Protein AF-A0A091QL28-F1 (afdb_monomer_lite)

pLDDT: mean 79.69, std 14.08, range [39.81, 97.44]

Sequence (90 aa):
APVWARPLLLKVLLWAVLLALFAELELGLPYFVLSLLYWMYAGTRGPAERQRGELSAYSVFNPGCGPIPGTLTAEQLERELLYRPAAGGR

Organism: NCBI:txid54374

Radius of gyration: 24.66 Å; chains: 1; bounding box: 50×65×44 Å

InterPro domains:
  IPR019387 SAYSvFN domain [PF10260] (11-81)
  IPR039159 SAYSvFN domain-containing protein 1 [PTHR13527] (4-87)

Secondary structure (DSSP, 8-state):
--GGG-HHHHHHHHHHHHHHHHHHTT-HHHHHHHHHHHHHHHHHSPPSS--TTPPPSSGGGSGGGPPPTTPPPHHHHHHHHHHSSSS---

Foldseek 3Di:
DDPVPDPVVVVVVVLVVVLVVCVVVVNNVVSVVVVVVVCVCVVPVPPPDDDPQDDDCALVPHVPSDHDVPDQDPVNVCCCVVVPDPPPDD

Structure (mmCIF, N/CA/C/O backbone):
data_AF-A0A091QL28-F1
#
_entry.id   AF-A0A091QL28-F1
#
loop_
_atom_site.group_PDB
_atom_site.id
_atom_site.type_symbol
_atom_site.label_atom_id
_atom_site.label_alt_id
_atom_site.label_comp_id
_atom_site.label_asym_id
_atom_site.label_entity_id
_atom_site.label_seq_id
_atom_site.pdbx_PDB_ins_code
_atom_site.Cartn_x
_atom_site.Cartn_y
_atom_site.Cartn_z
_atom_site.occupancy
_atom_site.B_iso_or_equiv
_atom_site.auth_seq_id
_atom_site.auth_comp_id
_atom_site.auth_asym_id
_atom_site.auth_atom_id
_atom_site.pdbx_PDB_model_num
ATOM 1 N N . ALA A 1 1 ? -8.135 24.193 -10.563 1.00 63.53 1 ALA A N 1
ATOM 2 C CA . ALA A 1 1 ? -6.678 23.952 -10.600 1.00 63.53 1 ALA A CA 1
ATOM 3 C C . ALA A 1 1 ? -6.361 23.022 -11.765 1.00 63.53 1 ALA A C 1
ATOM 5 O O . ALA A 1 1 ? -7.156 22.116 -12.010 1.00 63.53 1 ALA A O 1
ATOM 6 N N . PRO A 1 2 ? -5.270 23.252 -12.507 1.00 76.81 2 PRO A N 1
ATOM 7 C CA . PRO A 1 2 ? -4.901 22.397 -13.628 1.00 76.81 2 PRO A CA 1
ATOM 8 C C . PRO A 1 2 ? -4.667 20.947 -13.182 1.00 76.81 2 PRO A C 1
ATOM 10 O O . PRO A 1 2 ? -4.271 20.701 -12.043 1.00 76.81 2 PRO A O 1
ATOM 13 N N . VAL A 1 3 ? -4.899 19.977 -14.073 1.00 66.44 3 VAL A N 1
ATOM 14 C CA . VAL A 1 3 ? -4.765 18.537 -13.764 1.00 66.44 3 VAL A CA 1
ATOM 15 C C . VAL A 1 3 ? -3.352 18.201 -13.269 1.00 66.44 3 VAL A C 1
ATOM 17 O O . VAL A 1 3 ? -3.204 17.418 -12.337 1.00 66.44 3 VAL A O 1
ATOM 20 N N . TRP A 1 4 ? -2.333 18.877 -13.804 1.00 65.50 4 TRP A N 1
ATOM 21 C CA . TRP A 1 4 ? -0.930 18.748 -13.397 1.00 65.50 4 TRP A CA 1
ATOM 22 C C . TRP A 1 4 ? -0.614 19.294 -11.993 1.00 65.50 4 TRP A C 1
ATOM 24 O O . TRP A 1 4 ? 0.412 18.941 -11.424 1.00 65.50 4 TRP A O 1
ATOM 34 N N . ALA A 1 5 ? -1.497 20.095 -11.391 1.00 69.31 5 ALA A N 1
ATOM 35 C CA . ALA A 1 5 ? -1.328 20.633 -10.038 1.00 69.31 5 ALA A CA 1
ATOM 36 C C . ALA A 1 5 ? -2.004 19.774 -8.951 1.00 69.31 5 ALA A C 1
ATOM 38 O O . ALA A 1 5 ? -2.205 20.234 -7.826 1.00 69.31 5 ALA A O 1
ATOM 39 N N . ARG A 1 6 ? -2.391 18.526 -9.257 1.00 84.06 6 ARG A N 1
ATOM 40 C CA . ARG A 1 6 ? -2.921 17.612 -8.237 1.00 84.06 6 ARG A CA 1
ATOM 41 C C . ARG A 1 6 ? -1.762 17.008 -7.433 1.00 84.06 6 ARG A C 1
ATOM 43 O O . ARG A 1 6 ? -0.916 16.335 -8.020 1.00 84.06 6 ARG A O 1
ATOM 50 N N . PRO A 1 7 ? -1.747 17.134 -6.095 1.00 84.00 7 PRO A N 1
ATOM 51 C CA . PRO A 1 7 ? -0.647 16.630 -5.269 1.00 84.00 7 PRO A CA 1
ATOM 52 C C . PRO A 1 7 ? -0.471 15.106 -5.367 1.00 84.00 7 PRO A C 1
ATOM 54 O O . PRO A 1 7 ? 0.636 14.602 -5.219 1.00 84.00 7 PRO A O 1
ATOM 57 N N . LEU A 1 8 ? -1.545 14.366 -5.658 1.00 86.50 8 LEU A N 1
ATOM 58 C CA . LEU A 1 8 ? -1.498 12.922 -5.912 1.00 86.50 8 LEU A CA 1
ATOM 59 C C . LEU A 1 8 ? -0.724 12.570 -7.189 1.00 86.50 8 LEU A C 1
ATOM 61 O O . LEU A 1 8 ? 0.072 11.638 -7.168 1.00 86.50 8 LEU A O 1
ATOM 65 N N . LEU A 1 9 ? -0.912 13.330 -8.273 1.00 89.94 9 LEU A N 1
ATOM 66 C CA . LEU A 1 9 ? -0.211 13.086 -9.537 1.00 89.94 9 LEU A CA 1
ATOM 67 C C . LEU A 1 9 ? 1.298 13.288 -9.379 1.00 89.94 9 LEU A C 1
ATOM 69 O O . LEU A 1 9 ? 2.072 12.437 -9.804 1.00 89.94 9 LEU A O 1
ATOM 73 N N . LEU A 1 10 ? 1.714 14.359 -8.696 1.00 92.00 10 LEU A N 1
ATOM 74 C CA . LEU A 1 10 ? 3.129 14.622 -8.412 1.00 92.00 10 LEU A CA 1
ATOM 75 C C . LEU A 1 10 ? 3.771 13.505 -7.577 1.00 92.00 10 LEU A C 1
ATOM 77 O O . LEU A 1 10 ? 4.882 13.078 -7.879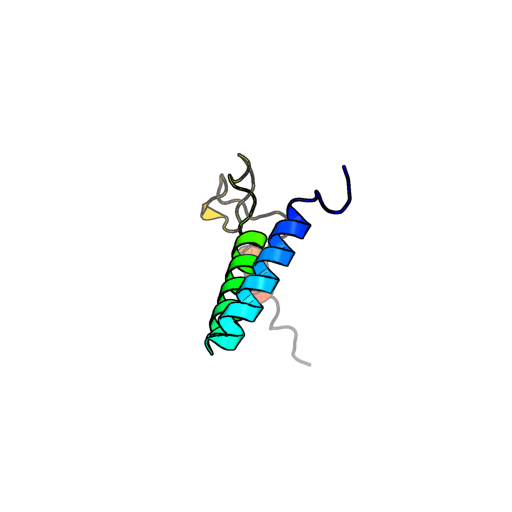 1.00 92.00 10 LEU A O 1
ATOM 81 N N . LYS A 1 11 ? 3.063 12.993 -6.562 1.00 91.00 11 LYS A N 1
ATOM 82 C CA . LYS A 1 11 ? 3.539 11.874 -5.732 1.00 91.00 11 LYS A CA 1
ATOM 83 C C . LYS A 1 11 ? 3.727 10.590 -6.544 1.00 91.00 11 LYS A C 1
ATOM 85 O O . LYS A 1 11 ? 4.737 9.917 -6.371 1.00 91.00 11 LYS A O 1
ATOM 90 N N . VAL A 1 12 ? 2.782 10.266 -7.431 1.00 93.31 12 VAL A N 1
ATOM 91 C CA . VAL A 1 12 ? 2.856 9.068 -8.287 1.00 93.31 12 VAL A CA 1
ATOM 92 C C . VAL A 1 12 ? 3.983 9.190 -9.312 1.00 93.31 12 VAL A C 1
ATOM 94 O O . VAL A 1 12 ? 4.734 8.238 -9.499 1.00 93.31 12 VAL A O 1
ATOM 97 N N . LEU A 1 13 ? 4.145 10.361 -9.934 1.00 95.06 13 LEU A N 1
ATOM 98 C CA . LEU A 1 13 ? 5.246 10.614 -10.866 1.00 95.06 13 LEU A CA 1
ATOM 99 C C . LEU A 1 13 ? 6.607 10.499 -10.176 1.00 95.06 13 LEU A C 1
ATOM 101 O O . LEU A 1 13 ? 7.490 9.817 -10.686 1.00 95.06 13 LEU A O 1
ATOM 105 N N . LEU A 1 14 ? 6.763 11.111 -8.999 1.00 95.31 14 LEU A N 1
ATOM 106 C CA . LEU A 1 14 ? 7.989 11.002 -8.208 1.00 95.31 14 LEU A CA 1
ATOM 107 C C . LEU A 1 14 ? 8.304 9.542 -7.859 1.00 95.31 14 LEU A C 1
ATOM 109 O O . LEU A 1 14 ? 9.441 9.104 -8.009 1.00 95.31 14 LEU A O 1
ATOM 113 N N . TRP A 1 15 ? 7.297 8.783 -7.427 1.00 96.12 15 TRP A N 1
ATOM 114 C CA . TRP A 1 15 ? 7.447 7.362 -7.132 1.00 96.12 15 TRP A CA 1
ATOM 115 C C . TRP A 1 15 ? 7.877 6.551 -8.364 1.00 96.12 15 TRP A C 1
ATOM 117 O O . TRP A 1 15 ? 8.784 5.732 -8.261 1.00 96.12 15 TRP A O 1
ATOM 127 N N . ALA A 1 16 ? 7.294 6.817 -9.538 1.00 96.81 16 ALA A N 1
ATOM 128 C CA . ALA A 1 16 ? 7.664 6.142 -10.782 1.00 96.81 16 ALA A CA 1
ATOM 129 C C . ALA A 1 16 ? 9.110 6.451 -11.213 1.00 96.81 16 ALA A C 1
ATOM 131 O O . ALA A 1 16 ? 9.830 5.549 -11.637 1.00 96.81 16 ALA A O 1
ATOM 132 N N . VAL A 1 17 ? 9.557 7.703 -11.062 1.00 97.25 17 VAL A N 1
ATOM 133 C CA . VAL A 1 17 ? 10.948 8.104 -11.341 1.00 97.25 17 VAL A CA 1
ATOM 134 C C . VAL A 1 17 ? 11.923 7.393 -10.404 1.00 97.25 17 VAL A C 1
ATOM 136 O O . VAL A 1 17 ? 12.936 6.866 -10.858 1.00 97.25 17 VAL A O 1
ATOM 139 N N . LEU A 1 18 ? 11.614 7.337 -9.106 1.00 96.56 18 LEU A N 1
ATOM 140 C CA . LEU A 1 18 ? 12.435 6.612 -8.137 1.00 96.56 18 LEU A CA 1
ATOM 141 C C . LEU A 1 18 ? 12.462 5.112 -8.438 1.00 96.56 18 LEU A C 1
ATOM 143 O O . LEU A 1 18 ? 13.529 4.514 -8.396 1.00 96.56 18 LEU A O 1
ATOM 147 N N . LEU A 1 19 ? 11.325 4.511 -8.794 1.00 96.75 19 LEU A N 1
ATOM 148 C CA . LEU A 1 19 ? 11.263 3.102 -9.177 1.00 96.75 19 LEU A CA 1
ATOM 149 C C . LEU A 1 19 ? 12.176 2.803 -10.375 1.00 96.75 19 LEU A C 1
ATOM 151 O O . LEU A 1 19 ? 12.917 1.825 -10.329 1.00 96.75 19 LEU A O 1
ATOM 155 N N . ALA A 1 20 ? 12.157 3.653 -11.407 1.00 96.75 20 ALA A N 1
ATOM 156 C CA . ALA A 1 20 ? 13.052 3.524 -12.556 1.00 96.75 20 ALA A CA 1
ATOM 157 C C . ALA A 1 20 ? 14.528 3.65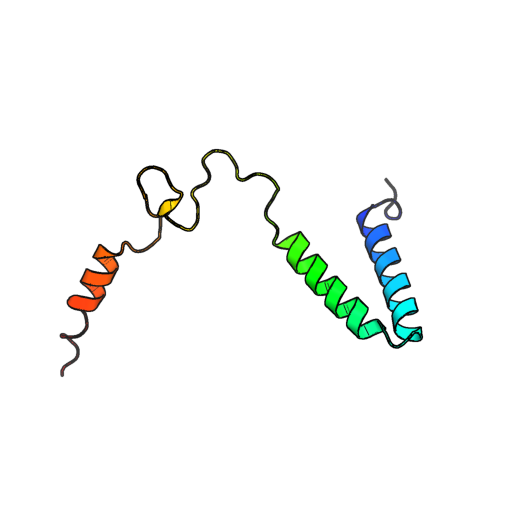9 -12.143 1.00 96.75 20 ALA A C 1
ATOM 159 O O . ALA A 1 20 ? 15.342 2.819 -12.510 1.00 96.75 20 ALA A O 1
ATOM 160 N N . LEU A 1 21 ? 14.863 4.649 -11.307 1.00 97.38 21 LEU A N 1
ATOM 161 C CA . LEU A 1 21 ? 16.221 4.829 -10.783 1.00 97.38 21 LEU A CA 1
ATOM 162 C C . LEU A 1 21 ? 16.706 3.603 -9.993 1.00 97.38 21 LEU A C 1
ATOM 164 O O . LEU A 1 21 ? 17.828 3.149 -10.184 1.00 97.38 21 LEU A O 1
ATOM 168 N N . PHE A 1 22 ? 15.874 3.049 -9.109 1.00 96.50 22 PHE A N 1
ATOM 169 C CA . PHE A 1 22 ? 16.239 1.870 -8.323 1.00 96.50 22 PHE A CA 1
ATOM 170 C C . PHE A 1 22 ? 16.296 0.593 -9.165 1.00 96.50 22 PHE A C 1
ATOM 172 O O . PHE A 1 22 ? 17.063 -0.304 -8.825 1.00 96.50 22 PHE A O 1
ATOM 179 N N . ALA A 1 23 ? 15.531 0.499 -10.257 1.00 95.31 23 ALA A N 1
ATOM 180 C CA . ALA A 1 23 ? 15.633 -0.612 -11.200 1.00 95.31 23 ALA A CA 1
ATOM 181 C C . ALA A 1 23 ? 17.014 -0.661 -11.874 1.00 95.31 23 ALA A C 1
ATOM 183 O O . ALA A 1 23 ? 17.598 -1.739 -11.940 1.00 95.31 23 ALA A O 1
ATOM 184 N N . GLU A 1 24 ? 17.565 0.492 -12.268 1.00 96.56 24 GLU A N 1
ATOM 185 C CA . GLU A 1 24 ? 18.931 0.602 -12.815 1.00 96.56 24 GLU A CA 1
ATOM 186 C C . GLU A 1 24 ? 20.016 0.243 -11.785 1.00 96.56 24 GLU A C 1
ATOM 188 O O . GLU A 1 24 ? 21.092 -0.225 -12.138 1.00 96.56 24 GLU A O 1
ATOM 193 N N . LEU A 1 25 ? 19.732 0.430 -10.493 1.00 95.50 25 LEU A N 1
ATOM 194 C CA . LEU A 1 25 ? 20.633 0.083 -9.388 1.00 95.50 25 LEU A CA 1
ATOM 195 C C . LEU A 1 25 ? 20.485 -1.375 -8.912 1.00 95.50 25 LEU A C 1
ATOM 197 O O . LEU A 1 25 ? 20.980 -1.704 -7.839 1.00 95.50 25 LEU A O 1
ATOM 201 N N . GLU A 1 26 ? 19.752 -2.225 -9.644 1.00 95.56 26 GLU A N 1
ATOM 202 C CA . GLU A 1 26 ? 19.409 -3.614 -9.266 1.00 95.56 26 GLU A CA 1
ATOM 203 C C . GLU A 1 26 ? 18.602 -3.741 -7.950 1.00 95.56 26 GLU A C 1
ATOM 205 O O . GLU A 1 26 ? 18.388 -4.830 -7.418 1.00 95.56 26 GLU A O 1
ATOM 210 N N . LEU A 1 27 ? 18.071 -2.625 -7.438 1.00 95.56 27 LEU A N 1
ATOM 211 C CA . LEU A 1 27 ? 17.289 -2.520 -6.199 1.00 95.56 27 LEU A CA 1
ATOM 212 C C . LEU A 1 27 ? 15.795 -2.245 -6.450 1.00 95.56 27 LEU A C 1
ATOM 214 O O . LEU A 1 27 ? 15.040 -1.972 -5.512 1.00 95.56 27 LEU A O 1
ATOM 218 N N . GLY A 1 28 ? 15.343 -2.330 -7.704 1.00 95.00 28 GLY A N 1
ATOM 219 C CA . GLY A 1 28 ? 13.975 -1.989 -8.099 1.00 95.00 28 GLY A CA 1
ATOM 220 C C . GLY A 1 28 ? 12.918 -2.837 -7.393 1.00 95.00 28 GLY A C 1
ATOM 221 O O . GLY A 1 28 ? 11.920 -2.304 -6.911 1.00 95.00 28 GLY A O 1
ATOM 222 N N . LEU A 1 29 ? 13.159 -4.146 -7.261 1.00 95.56 29 LEU A N 1
ATOM 223 C CA . LEU A 1 29 ? 12.230 -5.061 -6.594 1.00 95.56 29 LEU A CA 1
ATOM 224 C C . LEU A 1 29 ? 12.126 -4.793 -5.080 1.00 95.56 29 LEU A C 1
ATOM 226 O O . LEU A 1 29 ? 11.001 -4.625 -4.605 1.00 95.56 29 LEU A O 1
ATOM 230 N N . PRO A 1 30 ? 13.232 -4.664 -4.318 1.00 96.88 30 PRO A N 1
ATOM 231 C CA . PRO A 1 30 ? 13.176 -4.202 -2.930 1.00 96.88 30 PRO A CA 1
ATOM 232 C C . PRO A 1 30 ? 12.424 -2.876 -2.754 1.00 96.88 30 PRO A C 1
ATOM 234 O O . PRO A 1 30 ? 11.545 -2.780 -1.896 1.00 96.88 30 PRO A O 1
ATOM 237 N N . TYR A 1 31 ? 12.714 -1.869 -3.585 1.00 97.00 31 TYR A N 1
ATOM 238 C CA . TYR A 1 31 ? 12.037 -0.571 -3.530 1.00 97.00 31 TYR A CA 1
ATOM 239 C C . TYR A 1 31 ? 10.529 -0.699 -3.787 1.00 97.00 31 TYR A C 1
ATOM 241 O O . TYR A 1 31 ? 9.715 -0.128 -3.054 1.00 97.00 31 TYR A O 1
ATOM 249 N N . PHE A 1 32 ? 10.142 -1.482 -4.795 1.00 96.56 32 PHE A N 1
ATOM 250 C CA . PHE A 1 32 ? 8.747 -1.736 -5.137 1.00 96.56 32 PHE A CA 1
ATOM 251 C C . PHE A 1 32 ? 7.993 -2.426 -3.995 1.00 96.56 32 PHE A C 1
ATOM 253 O O . PHE A 1 32 ? 6.938 -1.947 -3.580 1.00 96.56 32 PHE A O 1
ATOM 260 N N . VAL A 1 33 ? 8.551 -3.503 -3.436 1.00 97.44 33 VAL A N 1
ATOM 261 C CA . VAL A 1 33 ? 7.929 -4.254 -2.333 1.00 97.44 33 VAL A CA 1
ATOM 262 C C . VAL A 1 33 ? 7.755 -3.370 -1.098 1.00 97.44 33 VAL A C 1
ATOM 264 O O . VAL A 1 33 ? 6.663 -3.318 -0.534 1.00 97.44 33 VAL A O 1
ATOM 267 N N . LEU A 1 34 ? 8.789 -2.622 -0.700 1.00 97.25 34 LEU A N 1
ATOM 268 C CA . LEU A 1 34 ? 8.702 -1.696 0.434 1.00 97.25 34 LEU A CA 1
ATOM 269 C C . LEU A 1 34 ? 7.673 -0.587 0.191 1.00 97.25 34 LEU A C 1
ATOM 271 O O . LEU A 1 34 ? 6.933 -0.225 1.105 1.00 97.25 34 LEU A O 1
ATOM 275 N N . SER A 1 35 ? 7.581 -0.085 -1.042 1.00 94.94 35 SER A N 1
ATOM 276 C CA . SER A 1 35 ? 6.570 0.905 -1.427 1.00 94.94 35 SER A CA 1
ATOM 277 C C . SER A 1 35 ? 5.149 0.354 -1.297 1.00 94.94 35 SER A C 1
ATOM 279 O O . SER A 1 35 ? 4.276 1.037 -0.761 1.00 94.94 35 SER A O 1
ATOM 281 N N . LEU A 1 36 ? 4.911 -0.887 -1.738 1.00 95.38 36 LEU A N 1
ATOM 282 C CA . LEU A 1 36 ? 3.614 -1.551 -1.592 1.00 95.38 36 LEU A CA 1
ATOM 283 C C . LEU A 1 36 ? 3.251 -1.766 -0.123 1.00 95.38 36 LEU A C 1
ATOM 285 O O . LEU A 1 36 ? 2.128 -1.465 0.278 1.00 95.38 36 LEU A O 1
ATOM 289 N N . LEU A 1 37 ? 4.202 -2.236 0.689 1.00 95.94 37 LEU A N 1
ATOM 290 C CA . LEU A 1 37 ? 4.006 -2.395 2.130 1.00 95.94 37 LEU A CA 1
ATOM 291 C C . LEU A 1 37 ? 3.680 -1.059 2.797 1.00 95.94 37 LEU A C 1
ATOM 293 O O . LEU A 1 37 ? 2.787 -0.996 3.639 1.00 95.94 37 LEU A O 1
ATOM 297 N N . TYR A 1 38 ? 4.357 0.016 2.392 1.00 93.88 38 TYR A N 1
ATOM 298 C CA . TYR A 1 38 ? 4.069 1.358 2.878 1.00 93.88 38 TYR A CA 1
ATOM 299 C C . TYR A 1 38 ? 2.667 1.828 2.479 1.00 93.88 38 TYR A C 1
ATOM 301 O O . TYR A 1 38 ? 1.953 2.354 3.327 1.00 93.88 38 TYR A O 1
ATOM 309 N N . TRP A 1 39 ? 2.240 1.632 1.229 1.00 92.31 39 TRP A N 1
ATOM 310 C CA . TRP A 1 39 ? 0.881 1.986 0.804 1.00 92.31 39 TRP A CA 1
ATOM 311 C C . TRP A 1 39 ? -0.186 1.174 1.516 1.00 92.31 39 TRP A C 1
ATOM 313 O O . TRP A 1 39 ? -1.180 1.751 1.947 1.00 92.31 39 TRP A O 1
ATOM 323 N N . MET A 1 40 ? 0.028 -0.132 1.678 1.00 92.06 40 MET A N 1
ATOM 324 C CA . MET A 1 40 ? -0.860 -0.978 2.463 1.00 92.06 40 MET A CA 1
ATOM 325 C C . MET A 1 40 ? -0.951 -0.437 3.887 1.00 92.06 40 MET A C 1
ATOM 327 O O . MET A 1 40 ? -2.042 -0.115 4.332 1.00 92.06 40 MET A O 1
ATOM 331 N N . TYR A 1 41 ? 0.186 -0.230 4.554 1.00 92.12 41 TYR A N 1
ATOM 332 C CA . TYR A 1 41 ? 0.234 0.327 5.901 1.00 92.12 41 TYR A CA 1
ATOM 333 C C . TYR A 1 41 ? -0.463 1.687 5.994 1.00 92.12 41 TYR A C 1
ATOM 335 O O . TYR A 1 41 ? -1.302 1.873 6.863 1.00 92.12 41 TYR A O 1
ATOM 343 N N . ALA A 1 42 ? -0.157 2.630 5.105 1.00 88.62 42 ALA A N 1
ATOM 344 C CA . ALA A 1 42 ? -0.746 3.965 5.106 1.00 88.62 42 ALA A CA 1
ATOM 345 C C . ALA A 1 42 ? -2.249 3.948 4.785 1.00 88.62 42 ALA A C 1
ATOM 347 O O . ALA A 1 42 ? -2.982 4.784 5.304 1.00 88.62 42 ALA A O 1
ATOM 348 N N . GLY A 1 43 ? -2.706 3.007 3.954 1.00 86.69 43 GLY A N 1
ATOM 349 C CA . GLY A 1 43 ? -4.116 2.818 3.617 1.00 86.69 43 GLY A CA 1
ATOM 350 C C . GLY A 1 43 ? -4.911 2.091 4.704 1.00 86.69 43 GLY A C 1
ATOM 351 O O . GLY A 1 43 ? -6.076 2.409 4.916 1.00 86.69 43 GLY A O 1
ATOM 352 N N . THR A 1 44 ? -4.297 1.139 5.413 1.00 84.12 44 THR A N 1
ATOM 353 C CA . THR A 1 44 ? -4.934 0.382 6.508 1.00 84.12 44 THR A CA 1
ATOM 354 C C . THR A 1 44 ? -4.756 1.032 7.870 1.00 84.12 44 THR A C 1
ATOM 356 O O . THR A 1 44 ? -5.449 0.672 8.820 1.00 84.12 44 THR A O 1
ATOM 359 N N . ARG A 1 45 ? -3.811 1.967 8.008 1.00 79.38 45 ARG A N 1
ATOM 360 C CA . ARG A 1 45 ? -3.676 2.793 9.202 1.00 79.38 45 ARG A CA 1
ATOM 361 C C . ARG A 1 45 ? -4.920 3.669 9.255 1.00 79.38 45 ARG A C 1
ATOM 363 O O . ARG A 1 45 ? -5.000 4.680 8.564 1.00 79.38 45 ARG A O 1
ATOM 370 N N . GLY A 1 46 ? -5.900 3.214 10.036 1.00 66.19 46 GLY A N 1
ATOM 371 C CA . GLY A 1 46 ? -7.159 3.916 10.252 1.00 66.19 46 GLY A CA 1
ATOM 372 C C . GLY A 1 46 ? -6.916 5.383 10.616 1.00 66.19 46 GLY A C 1
ATOM 373 O O . GLY A 1 46 ? -5.835 5.709 11.127 1.00 66.19 46 GLY A O 1
ATOM 374 N N . PRO A 1 47 ? -7.883 6.269 10.317 1.00 61.41 47 PRO A N 1
ATOM 375 C CA . PRO A 1 47 ? -7.746 7.695 10.572 1.00 61.41 47 PRO A CA 1
ATOM 376 C C . PRO A 1 47 ? -7.247 7.902 12.002 1.00 61.41 47 PRO A C 1
ATOM 378 O O . PRO A 1 47 ? -7.718 7.261 12.941 1.00 61.41 47 PRO A O 1
ATOM 381 N N . ALA A 1 48 ? -6.204 8.721 12.120 1.00 63.69 48 ALA A N 1
ATOM 382 C CA . ALA A 1 48 ? -5.598 9.077 13.387 1.00 63.69 48 ALA A CA 1
ATOM 383 C C . ALA A 1 48 ? -6.686 9.485 14.398 1.00 63.69 48 ALA A C 1
ATOM 385 O O . ALA A 1 48 ? -7.613 10.204 14.037 1.00 63.69 48 ALA A O 1
ATOM 386 N N . GLU A 1 49 ? -6.532 9.012 15.637 1.00 57.56 49 GLU A N 1
ATOM 387 C CA . GLU A 1 49 ? -7.501 9.110 16.735 1.00 57.56 49 GLU A CA 1
ATOM 388 C C . GLU A 1 49 ? -8.776 8.267 16.516 1.00 57.56 49 GLU A C 1
ATOM 390 O O . GLU A 1 49 ? -9.661 8.614 15.735 1.00 57.56 49 GLU A O 1
ATOM 395 N N . ARG A 1 50 ? -8.917 7.167 17.275 1.00 62.81 50 ARG A N 1
ATOM 396 C CA . ARG A 1 50 ? -10.233 6.535 17.462 1.00 62.81 50 ARG A CA 1
ATOM 397 C C . ARG A 1 50 ? -11.218 7.611 17.902 1.00 62.81 50 ARG A C 1
ATOM 399 O O . ARG A 1 50 ? -10.930 8.347 18.850 1.00 62.81 50 ARG A O 1
ATOM 406 N N . GLN A 1 51 ? -12.377 7.692 17.253 1.00 63.41 51 GLN A N 1
ATOM 407 C CA . GLN A 1 51 ? -13.401 8.628 17.702 1.00 63.41 51 GLN A CA 1
ATOM 408 C C . GLN A 1 51 ? -13.822 8.239 19.122 1.00 63.41 51 GLN A C 1
ATOM 410 O O . GLN A 1 51 ? -13.973 7.059 19.447 1.00 63.41 51 GLN A O 1
ATOM 415 N N . ARG A 1 52 ? -13.956 9.231 20.005 1.00 59.06 52 ARG A N 1
ATOM 416 C CA . ARG A 1 52 ? -14.276 9.010 21.419 1.00 59.06 52 ARG A CA 1
ATOM 417 C C . ARG A 1 52 ? -15.661 8.352 21.514 1.00 59.06 52 ARG A C 1
ATOM 419 O O . ARG A 1 52 ? -16.667 9.032 21.357 1.00 59.06 52 ARG A O 1
ATOM 426 N N . GLY A 1 53 ? -15.696 7.036 21.738 1.00 67.81 53 GLY A N 1
ATOM 427 C CA . GLY A 1 53 ? -16.924 6.226 21.765 1.00 67.81 53 GLY A CA 1
ATOM 428 C C . GLY A 1 53 ? -17.014 5.129 20.696 1.00 67.81 53 GLY A C 1
ATOM 429 O O . GLY A 1 53 ? -17.980 4.373 20.695 1.00 67.81 53 GLY A O 1
ATOM 430 N N . GLU A 1 54 ? -16.025 5.006 19.809 1.00 73.06 54 GLU A N 1
ATOM 431 C CA . GLU A 1 54 ? -15.967 3.910 18.842 1.00 73.06 54 GLU A CA 1
ATOM 432 C C . GLU A 1 54 ? -15.707 2.577 19.562 1.00 73.06 54 GLU A C 1
ATOM 434 O O . GLU A 1 54 ? -14.684 2.407 20.236 1.00 73.06 54 GLU A O 1
ATOM 439 N N . LEU A 1 55 ? -16.656 1.640 19.447 1.00 70.94 55 LEU A N 1
ATOM 440 C CA . LEU A 1 55 ? -16.521 0.303 20.020 1.00 70.94 55 LEU A CA 1
ATOM 441 C C . LEU A 1 55 ? -15.323 -0.397 19.379 1.00 70.94 55 LEU A C 1
ATOM 443 O O . LEU A 1 55 ? -15.182 -0.486 18.161 1.00 70.94 55 LEU A O 1
ATOM 447 N N . SER A 1 56 ? -14.440 -0.899 20.223 1.00 76.31 56 SER A N 1
ATOM 448 C CA . SER A 1 56 ? -13.294 -1.682 19.809 1.00 76.31 56 SER A CA 1
ATOM 449 C C . SER A 1 56 ? -13.695 -3.113 19.440 1.00 76.31 56 SER A C 1
ATOM 451 O O . SER A 1 56 ? -14.665 -3.662 19.964 1.00 76.31 56 SER A O 1
ATOM 453 N N . ALA A 1 57 ? -12.876 -3.735 18.585 1.00 77.38 57 ALA A N 1
ATOM 454 C CA . ALA A 1 57 ? -12.990 -5.139 18.186 1.00 77.38 57 ALA A CA 1
ATOM 455 C C . ALA A 1 57 ? -12.964 -6.129 19.364 1.00 77.38 57 ALA A C 1
ATOM 457 O O . ALA A 1 57 ? -13.526 -7.216 19.271 1.00 77.38 57 ALA A O 1
ATOM 458 N N . TYR A 1 58 ? -12.305 -5.757 20.464 1.00 71.88 58 TYR A N 1
ATOM 459 C CA . TYR A 1 58 ? -12.163 -6.601 21.641 1.00 71.88 58 TYR A CA 1
ATOM 460 C C . TYR A 1 58 ? -12.989 -6.011 22.771 1.00 71.88 58 TYR A C 1
ATOM 462 O O . TYR A 1 58 ? -12.672 -4.938 23.276 1.00 71.88 58 TYR A O 1
ATOM 470 N N . SER A 1 59 ? -14.012 -6.741 23.206 1.00 73.75 59 SER A N 1
ATOM 471 C CA . SER A 1 59 ? -14.920 -6.332 24.282 1.00 73.75 59 SER A CA 1
ATOM 472 C C . SER A 1 59 ? -14.200 -5.802 25.527 1.00 73.75 59 SER A C 1
ATOM 474 O O . SER A 1 59 ? -14.705 -4.880 26.152 1.00 73.75 59 SER A O 1
ATOM 476 N N . VAL A 1 60 ? -12.991 -6.288 25.837 1.00 76.19 60 VAL A N 1
ATOM 477 C CA . VAL A 1 60 ? -12.173 -5.827 26.975 1.00 76.19 60 VAL A CA 1
ATOM 478 C C . VAL A 1 60 ? -11.874 -4.319 26.969 1.00 76.19 60 VAL A C 1
ATOM 480 O O . VAL A 1 60 ? -11.646 -3.749 28.032 1.00 76.19 60 VAL A O 1
ATOM 483 N N . PHE A 1 61 ? -11.876 -3.663 25.801 1.00 76.88 61 PHE A N 1
ATOM 484 C CA . PHE A 1 61 ? -11.688 -2.209 25.705 1.00 76.88 61 PHE A CA 1
ATOM 485 C C . PHE A 1 61 ? -13.007 -1.439 25.539 1.00 76.88 61 PHE A C 1
ATOM 487 O O . PHE A 1 61 ? -12.984 -0.212 25.449 1.00 76.88 61 PHE A O 1
ATOM 494 N N . ASN A 1 62 ? -14.151 -2.129 25.506 1.00 82.06 62 ASN A N 1
ATOM 495 C CA . ASN A 1 62 ? -15.473 -1.510 25.482 1.00 82.06 62 ASN A CA 1
ATOM 496 C C . ASN A 1 62 ? -15.981 -1.304 26.917 1.00 82.06 62 ASN A C 1
ATOM 498 O O . ASN A 1 62 ? -15.763 -2.156 27.783 1.00 82.06 62 ASN A O 1
ATOM 502 N N . PRO A 1 63 ? -16.702 -0.205 27.194 1.00 75.50 63 PRO A N 1
ATOM 503 C CA . PRO A 1 63 ? -17.335 -0.018 28.493 1.00 75.50 63 PRO A CA 1
ATOM 504 C C . PRO A 1 63 ? -18.299 -1.178 28.787 1.00 75.50 63 PRO A C 1
ATOM 506 O O . PRO A 1 63 ? -19.124 -1.543 27.951 1.00 75.50 63 PRO A O 1
ATOM 509 N N . GLY A 1 64 ? -18.171 -1.780 29.973 1.00 77.50 64 GLY A N 1
ATOM 510 C CA . GLY A 1 64 ? -19.003 -2.912 30.396 1.00 77.50 64 GLY A CA 1
ATOM 511 C C . GLY A 1 64 ? -18.697 -4.242 29.701 1.00 77.50 64 GLY A C 1
ATOM 512 O O . GLY A 1 64 ? -19.537 -5.134 29.740 1.00 77.50 64 GLY A O 1
ATOM 513 N N . CYS A 1 65 ? -17.534 -4.382 29.051 1.00 74.25 65 CYS A N 1
ATOM 514 C CA . CYS A 1 65 ? -17.167 -5.579 28.286 1.00 74.25 65 CYS A CA 1
ATOM 515 C C . CYS A 1 65 ? -18.214 -5.970 27.228 1.00 74.25 65 CYS A C 1
ATOM 517 O O . CYS A 1 65 ? -18.383 -7.146 26.903 1.00 74.25 65 CYS A O 1
ATOM 519 N N . GLY A 1 66 ? -18.927 -4.973 26.693 1.00 70.31 66 GLY A N 1
ATOM 520 C CA . GLY A 1 66 ? -20.001 -5.186 25.735 1.00 70.31 66 GLY A CA 1
ATOM 521 C C . GLY A 1 66 ? -19.473 -5.750 24.408 1.00 70.31 66 GLY A C 1
ATOM 522 O O . GLY A 1 66 ? -18.512 -5.194 23.855 1.00 70.31 66 GLY A O 1
ATOM 523 N N . PRO A 1 67 ? -20.076 -6.829 23.876 1.00 68.50 67 PRO A N 1
ATOM 524 C CA . PRO A 1 6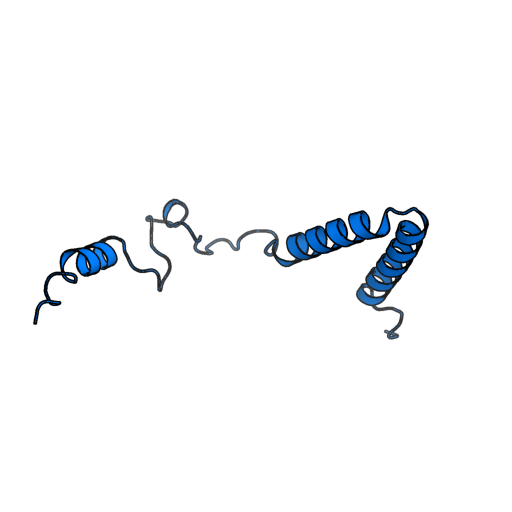7 ? -19.783 -7.306 22.531 1.00 68.50 67 PRO A CA 1
ATOM 525 C C . PRO A 1 67 ? -20.208 -6.263 21.490 1.00 68.50 67 PRO A C 1
ATOM 527 O O . PRO A 1 67 ? -21.076 -5.423 21.738 1.00 68.50 67 PRO A O 1
ATOM 530 N N . ILE A 1 68 ? -19.601 -6.310 20.306 1.00 70.94 68 ILE A N 1
ATOM 531 C CA . ILE A 1 68 ? -20.014 -5.441 19.201 1.00 70.94 68 ILE A CA 1
ATOM 532 C C . ILE A 1 68 ? -21.370 -5.948 18.683 1.00 70.94 68 ILE A C 1
ATOM 534 O O . ILE A 1 68 ? -21.567 -7.161 18.568 1.00 70.94 68 ILE A O 1
ATOM 538 N N . PRO A 1 69 ? -22.330 -5.069 18.352 1.00 65.81 69 PRO A N 1
ATOM 539 C CA . PRO A 1 69 ? -23.575 -5.494 17.722 1.00 65.81 69 PRO A CA 1
ATOM 540 C C . PRO A 1 69 ? -23.297 -6.355 16.479 1.00 65.81 69 PRO A C 1
ATOM 542 O O . PRO A 1 69 ? -22.618 -5.923 15.551 1.00 65.81 69 PRO A O 1
ATOM 545 N N . GLY A 1 70 ? -23.806 -7.590 16.487 1.00 68.31 70 GLY A N 1
ATOM 546 C CA . GLY A 1 70 ? -23.594 -8.578 15.422 1.00 68.31 70 GLY A CA 1
ATOM 547 C C . GLY A 1 70 ? -22.511 -9.631 15.693 1.00 68.31 70 GLY A C 1
ATOM 548 O O . GLY A 1 70 ? -22.403 -10.571 14.910 1.00 68.31 70 GLY A O 1
ATOM 549 N N . THR A 1 71 ? -21.742 -9.544 16.787 1.00 70.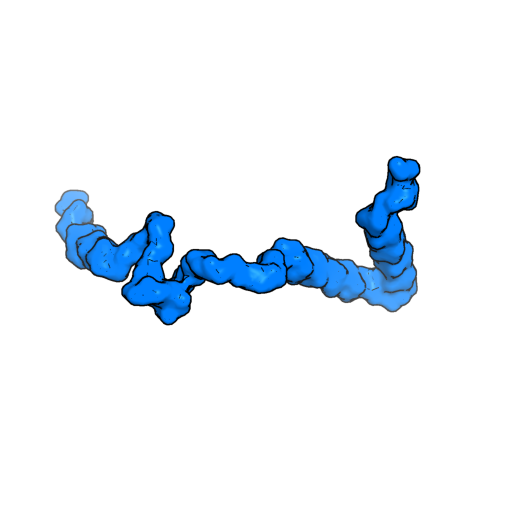56 71 THR A N 1
ATOM 550 C CA . THR A 1 71 ? -20.867 -10.655 17.212 1.00 70.56 71 THR A CA 1
ATOM 551 C C . THR A 1 71 ? -21.653 -11.702 18.001 1.00 70.56 71 THR A C 1
ATOM 553 O O . THR A 1 71 ? -22.442 -11.346 18.877 1.00 70.56 71 THR A O 1
ATOM 556 N N . LEU A 1 72 ? -21.425 -12.988 17.709 1.00 67.44 72 LEU A N 1
ATOM 557 C CA . LEU A 1 72 ? -21.952 -14.102 18.506 1.00 67.44 72 LEU A CA 1
ATOM 558 C C . LEU A 1 72 ? -21.390 -14.010 19.928 1.00 67.44 72 LEU A C 1
ATOM 560 O O . LEU A 1 72 ? -20.176 -13.885 20.102 1.00 67.44 72 LEU A O 1
ATOM 564 N N . THR A 1 73 ? -22.257 -14.054 20.940 1.00 75.06 73 THR A N 1
ATOM 565 C CA . THR A 1 73 ? -21.790 -14.104 22.329 1.00 75.06 73 THR A CA 1
ATOM 566 C C . THR A 1 73 ? -21.190 -15.478 22.621 1.00 75.06 73 THR A C 1
ATOM 568 O O . THR A 1 73 ? -21.548 -16.470 21.977 1.00 75.06 73 THR A O 1
ATOM 571 N N . ALA A 1 74 ? -20.269 -15.550 23.582 1.00 74.19 74 ALA A N 1
ATOM 572 C CA . ALA A 1 74 ? -19.652 -16.816 23.970 1.00 74.19 74 ALA A CA 1
ATOM 573 C C . ALA A 1 74 ? -20.711 -17.830 24.429 1.00 74.19 74 ALA A C 1
ATOM 575 O O . ALA A 1 74 ? -20.650 -18.995 24.055 1.00 74.19 74 ALA A O 1
ATOM 576 N N . GLU A 1 75 ? -21.749 -17.371 25.130 1.00 75.00 75 GLU A N 1
ATOM 577 C CA . GLU A 1 75 ? -22.848 -18.213 25.603 1.00 75.00 75 GLU A CA 1
ATOM 578 C C . GLU A 1 75 ? -23.700 -18.748 24.445 1.00 75.00 75 GLU A C 1
ATOM 580 O O . GLU A 1 75 ? -24.134 -19.899 24.470 1.00 75.00 75 GLU A O 1
ATOM 585 N N . GLN A 1 76 ? -23.937 -17.934 23.410 1.00 73.88 76 GLN A N 1
ATOM 586 C CA . GLN A 1 76 ? -24.645 -18.358 22.200 1.00 73.88 76 GLN A CA 1
ATOM 587 C C . GLN A 1 76 ? -23.825 -19.410 21.438 1.00 73.88 76 GLN A C 1
ATOM 589 O O . GLN A 1 76 ? -24.372 -20.429 21.019 1.00 73.88 76 GLN A O 1
ATOM 594 N N . LEU A 1 77 ? -22.512 -19.188 21.306 1.00 78.00 77 LEU A N 1
ATOM 595 C CA . LEU A 1 77 ? -21.586 -20.126 20.675 1.00 78.00 77 LEU A CA 1
ATOM 596 C C . LEU A 1 77 ? -21.519 -21.453 21.443 1.00 78.00 77 LEU A C 1
ATOM 598 O O . LEU A 1 77 ? -21.616 -22.515 20.835 1.00 78.00 77 LEU A O 1
ATOM 602 N N . GLU A 1 78 ? -21.399 -21.409 22.769 1.00 78.50 78 GLU A N 1
ATOM 603 C CA . GLU A 1 78 ? -21.412 -22.598 23.626 1.00 78.50 78 GLU A CA 1
ATOM 604 C C . GLU A 1 78 ? -22.732 -23.353 23.510 1.00 78.50 78 GLU A C 1
ATOM 606 O O . GLU A 1 78 ? -22.733 -24.575 23.394 1.00 78.50 78 GLU A O 1
ATOM 611 N N . ARG A 1 79 ? -23.867 -22.646 23.475 1.00 79.06 79 ARG A N 1
ATOM 612 C CA . ARG A 1 79 ? -25.179 -23.271 23.295 1.00 79.06 79 ARG A CA 1
ATOM 613 C C . ARG A 1 79 ? -25.292 -23.946 21.932 1.00 79.06 79 ARG A C 1
ATOM 615 O O . ARG A 1 79 ? -25.786 -25.063 21.855 1.00 79.06 79 ARG A O 1
ATOM 622 N N . GLU A 1 80 ? -24.814 -23.328 20.860 1.00 78.00 80 GLU A N 1
ATOM 623 C CA . GLU A 1 80 ? -24.812 -23.968 19.541 1.00 78.00 80 GLU A CA 1
ATOM 624 C C . GLU A 1 80 ? -23.838 -25.156 19.471 1.00 78.00 80 GLU A C 1
ATOM 626 O O . GLU A 1 80 ? -24.207 -26.207 18.950 1.00 78.00 80 GLU A O 1
ATOM 631 N N . LEU A 1 81 ? -22.640 -25.051 20.053 1.00 77.50 81 LEU A N 1
ATOM 632 C CA . LEU A 1 81 ? -21.643 -26.129 20.074 1.00 77.50 81 LEU A CA 1
ATOM 633 C C . LEU A 1 81 ? -22.022 -27.303 20.985 1.00 77.50 81 LEU A C 1
ATOM 635 O O . LEU A 1 81 ? -21.698 -28.441 20.661 1.00 77.50 81 LEU 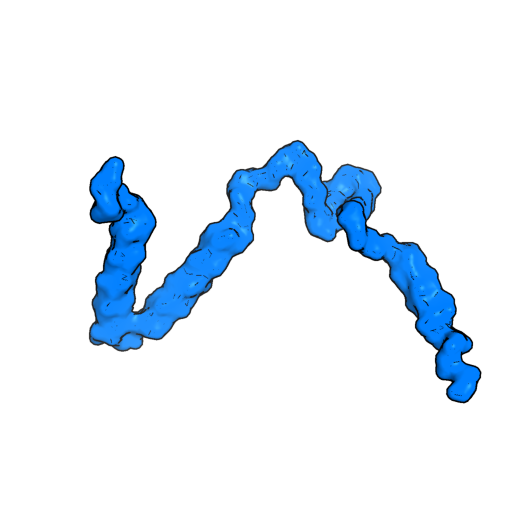A O 1
ATOM 639 N N . LEU A 1 82 ? -22.696 -27.058 22.110 1.00 73.31 82 LEU A N 1
ATOM 640 C CA . LEU A 1 82 ? -23.120 -28.103 23.049 1.00 73.31 82 LEU A CA 1
ATOM 641 C C . LEU A 1 82 ? -24.451 -28.741 22.639 1.00 73.31 82 LEU A C 1
ATOM 643 O O . LEU A 1 82 ? -24.642 -29.934 22.862 1.00 73.31 82 LEU A O 1
ATOM 647 N N . TYR A 1 83 ? -25.366 -27.985 22.019 1.00 65.62 83 TYR A N 1
ATOM 648 C CA . TYR A 1 83 ? -26.671 -28.515 21.602 1.00 65.62 83 TYR A CA 1
ATOM 649 C C . TYR A 1 83 ? -26.706 -29.018 20.143 1.00 65.62 83 TYR A C 1
ATOM 651 O O . TYR A 1 83 ? -27.649 -29.726 19.785 1.00 65.62 83 TYR A O 1
ATOM 659 N N . ARG A 1 84 ? -25.711 -28.713 19.288 1.00 60.78 84 ARG A N 1
ATOM 660 C CA . ARG A 1 84 ? -25.709 -29.085 17.852 1.00 60.78 84 ARG A CA 1
ATOM 661 C C . ARG A 1 84 ? -24.507 -29.936 17.381 1.00 60.78 84 ARG A C 1
ATOM 663 O O . ARG A 1 84 ? -23.979 -29.686 16.298 1.00 60.78 84 ARG A O 1
ATOM 670 N N . PRO A 1 85 ? -24.136 -31.012 18.103 1.00 55.88 85 PRO A N 1
ATOM 671 C CA . PRO A 1 85 ? -23.673 -32.226 17.429 1.00 55.88 85 PRO A CA 1
ATOM 672 C C . PRO A 1 85 ? -24.180 -33.504 18.127 1.00 55.88 85 PRO A C 1
ATOM 674 O O . PRO A 1 85 ? -23.410 -34.413 18.411 1.00 55.88 85 PRO A O 1
ATOM 677 N N . ALA A 1 86 ? -25.487 -33.599 18.392 1.00 56.62 86 ALA A N 1
ATOM 678 C CA . ALA A 1 86 ? -26.132 -34.867 18.777 1.00 56.62 86 ALA A CA 1
ATOM 679 C C . ALA A 1 86 ? -27.369 -35.222 17.924 1.00 56.62 86 ALA A C 1
ATOM 681 O O . ALA A 1 86 ? -27.998 -36.252 18.140 1.00 56.62 86 ALA A O 1
ATOM 682 N N . ALA A 1 87 ? -27.711 -34.401 16.922 1.00 57.59 87 ALA A N 1
ATOM 683 C CA . ALA A 1 87 ? -28.845 -34.624 16.016 1.00 57.59 87 ALA A CA 1
ATOM 684 C C . ALA A 1 87 ? -28.401 -34.954 14.575 1.00 57.59 87 ALA A C 1
ATOM 686 O O . ALA A 1 87 ? -29.038 -34.545 13.609 1.00 57.59 87 ALA A O 1
ATOM 687 N N . GLY A 1 88 ? -27.276 -35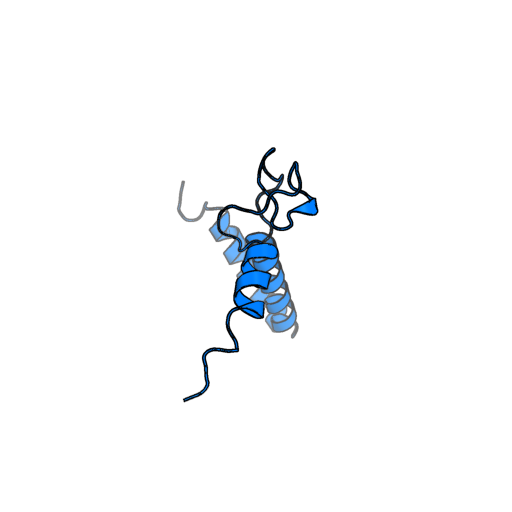.659 14.433 1.00 56.44 88 GLY A N 1
ATOM 688 C CA . GLY A 1 88 ? -26.704 -36.097 13.155 1.00 56.44 88 GLY A CA 1
ATOM 689 C C . GLY A 1 88 ? -26.488 -37.608 13.108 1.00 56.44 88 GLY A C 1
ATOM 690 O O . GLY A 1 88 ? -25.411 -38.054 12.738 1.00 56.44 88 GLY A O 1
ATOM 691 N N . GLY A 1 89 ? -27.480 -38.381 13.553 1.00 51.25 89 GLY A N 1
ATOM 692 C CA . GLY A 1 89 ? -27.488 -39.841 13.483 1.00 51.25 89 GLY A CA 1
ATOM 693 C C . GLY A 1 89 ? -28.817 -40.336 12.924 1.00 51.25 89 GLY A C 1
ATOM 694 O O . GLY A 1 89 ? -29.756 -40.586 13.678 1.00 51.25 89 GLY A O 1
ATOM 695 N N . ARG A 1 90 ? -28.894 -40.436 11.600 1.00 39.81 90 ARG A N 1
ATOM 696 C CA . ARG A 1 90 ? -29.750 -41.384 10.884 1.00 39.81 90 ARG A CA 1
ATOM 697 C C . ARG A 1 90 ? -28.932 -41.979 9.757 1.00 39.81 90 ARG A C 1
ATOM 699 O O . ARG A 1 90 ? -28.236 -41.180 9.093 1.00 39.81 90 ARG A O 1
#